Protein AF-A0A4Y1Z9J0-F1 (afdb_monomer)

Solvent-accessible surface area (backbone atoms only — not comparable to full-atom values): 9297 Å² total; per-residue (Å²): 110,31,36,16,34,35,19,64,50,77,66,24,46,52,51,50,51,54,44,42,75,72,69,36,47,40,33,22,26,48,99,73,70,55,78,90,40,54,93,66,33,50,73,43,98,38,64,65,59,33,35,53,65,20,43,32,40,40,43,42,44,79,82,44,87,89,36,46,40,61,39,26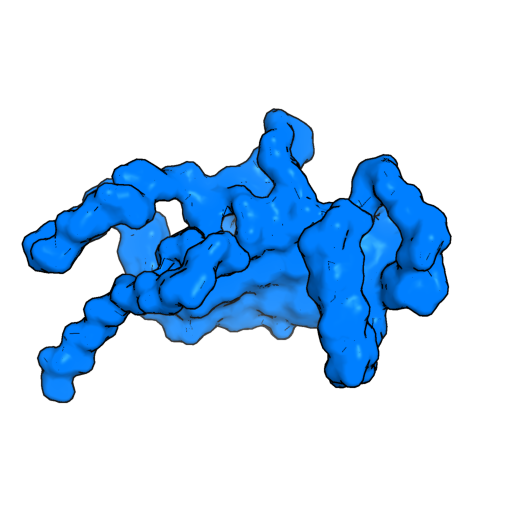,63,73,50,49,68,41,32,35,46,79,15,34,42,35,34,71,55,51,19,47,33,39,34,64,67,38,48,51,53,32,50,76,70,49,38,29,54,31,38,38,32,26,44,51,67,77,60,86,58,76,86,52,91,51,87,95,50,83,76,94,39,74,67,61,54,51,49,71,71,35,89,53,38,50,79,45,72,60,40,92,83,44,100,59,89,59,77,83,74,81,73,83,84,126

Organism: NCBI:txid2078

Sequence (166 aa):
MTVGIVGTGRIGATAAQLFKGLGAKIIGFDQYPNDRLKDLIEYRSSLEDVLKEADIVSLHTPLFDSTRHMINARTLKLMKKSAYLINIARGALIDTEALIDALESGEIAGAALDTFENETVINKNLSGQSLNDPLLEKLIAMDQVLLTPHVGFSPKPRYATSLKEH

Nearest PDB structures (foldseek):
  5z20-assembly1_C  TM=9.741E-01  e=3.384E-18  Pseudomonas aeruginosa
  1j4a-assembly1_A  TM=9.592E-01  e=8.802E-18  Lactobacillus delbrueckii subsp. bulgaricus
  1j49-assembly1_B  TM=9.519E-01  e=4.062E-17  Lactobacillus delbrueckii subsp. bulgaricus
  4zgs-assembly1_B  TM=9.332E-01  e=2.578E-16  Chlamydomonas reinhardtii
  3kb6-assembly1_A  TM=9.018E-01  e=1.116E-15  Aquifex aeolicus

Mean predicted aligned error: 7.21 Å

InterPro domains:
  IPR006140 D-isomer specific 2-hydroxyacid dehydrogenase, NAD-binding domain [PF02826] (1-152)
  IPR029752 D-isomer specific 2-hydroxyacid dehydrogenase, NAD-binding domain conserved site 1 [PS00065] (3-30)
  IPR029753 D-isomer specific 2-hydroxyacid dehydrogenase, NAD-binding domain conserved site [PS00670] (50-72)
  IPR029753 D-isomer specific 2-hydroxyacid dehydrogenase, NAD-binding domain conserved site [PS00671] (79-95)
  IPR036291 NAD(P)-binding domain superfamily [SSF51735] (1-153)
  IPR058205 D-lactate dehydrogenase-like [PTHR43026] (2-153)

pLDDT: mean 85.58, std 19.58, range [30.09, 98.69]

Secondary structure (DSSP, 8-state):
-EEEEE--SHHHHHHHHHHHHTT-EEEEE-SS--GGGTTT-EE-SSHHHHHHH-SEEEE-PPP-TTTTTSBSHHHHTTS-TT-EEEE-S-GGGB-HHHHHHHHHTTSSSEEEES--TTGGGTTS--TTS--S-HHHHHHHH-TTEEE-SS-TT-SS----------

Foldseek 3Di:
DEEEQEDCPPVSVVVLVVVVVVVHHAEYEDPDDDPVCVVRYNYDPDPLVSQQPHQEYAYDDADDPVQFQCPFLVSLLSHQLNHEYEYLHEARSHDLVSVLVCCVVSSHQAYEYQYHHCLPPLPDDCVPHDDPDVSVVSQVPDPRYHYAHNCPPPPDGDDPDPPPDD

Radius of gyration: 16.1 Å; Cα contacts (8 Å, |Δi|>4): 301; chains: 1; bounding box: 33×32×48 Å

Structure (mmCIF, N/CA/C/O backbone):
data_AF-A0A4Y1Z9J0-F1
#
_entry.id   AF-A0A4Y1Z9J0-F1
#
loop_
_atom_site.group_PDB
_atom_site.id
_atom_site.type_symbol
_atom_site.label_atom_id
_atom_site.label_alt_id
_atom_site.label_comp_id
_atom_site.label_asym_id
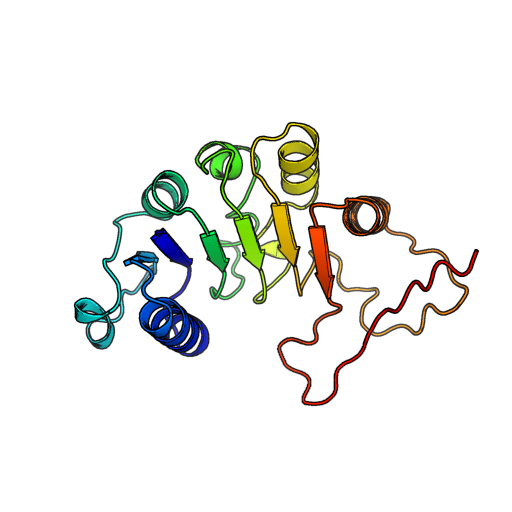_atom_site.label_entity_id
_atom_site.label_seq_id
_atom_site.pdbx_PDB_ins_code
_atom_site.Cartn_x
_atom_site.Cartn_y
_atom_site.Cartn_z
_atom_site.occupancy
_atom_site.B_iso_or_equiv
_atom_site.auth_seq_id
_atom_site.auth_comp_id
_atom_site.auth_asym_id
_atom_site.auth_atom_id
_atom_site.pdbx_PDB_model_num
ATOM 1 N N . MET A 1 1 ? -5.003 -13.392 -9.513 1.00 94.31 1 MET A N 1
ATOM 2 C CA . MET A 1 1 ? -4.613 -12.430 -8.468 1.00 94.31 1 MET A CA 1
ATOM 3 C C . MET A 1 1 ? -3.415 -11.635 -8.957 1.00 94.31 1 MET A C 1
ATOM 5 O O . MET A 1 1 ? -2.461 -12.235 -9.454 1.00 94.31 1 MET A O 1
ATOM 9 N N . THR A 1 2 ? -3.486 -10.314 -8.841 1.00 98.56 2 THR A N 1
ATOM 10 C CA . THR A 1 2 ? -2.434 -9.362 -9.206 1.00 98.56 2 THR A CA 1
ATOM 11 C C . THR A 1 2 ? -1.874 -8.713 -7.946 1.00 98.56 2 THR A C 1
ATOM 13 O O . THR A 1 2 ? -2.631 -8.170 -7.145 1.00 98.56 2 THR A O 1
ATOM 16 N N . VAL A 1 3 ? -0.555 -8.740 -7.781 1.00 98.69 3 VAL A N 1
ATOM 17 C CA . VAL A 1 3 ? 0.146 -8.093 -6.669 1.00 98.69 3 VAL A CA 1
ATOM 18 C C . VAL A 1 3 ? 0.936 -6.904 -7.206 1.00 98.69 3 VAL A C 1
ATOM 20 O O . VAL A 1 3 ? 1.745 -7.049 -8.122 1.00 98.69 3 VAL A O 1
ATOM 23 N N . GLY A 1 4 ? 0.674 -5.732 -6.640 1.00 98.56 4 GLY A N 1
ATOM 24 C CA . GLY A 1 4 ? 1.375 -4.486 -6.897 1.00 98.56 4 GLY A CA 1
ATOM 25 C C . GLY A 1 4 ? 2.514 -4.274 -5.908 1.00 98.56 4 GLY A C 1
ATOM 26 O O . GLY A 1 4 ? 2.283 -4.190 -4.704 1.00 98.56 4 GLY A O 1
ATOM 27 N N . ILE A 1 5 ? 3.740 -4.159 -6.412 1.00 98.31 5 ILE A N 1
ATOM 28 C CA . ILE A 1 5 ? 4.941 -3.894 -5.613 1.00 98.31 5 ILE A CA 1
ATOM 29 C C . ILE A 1 5 ? 5.342 -2.427 -5.784 1.00 98.31 5 ILE A C 1
ATOM 31 O O . ILE A 1 5 ? 5.692 -1.998 -6.885 1.00 98.31 5 ILE A O 1
ATOM 35 N N . VAL A 1 6 ? 5.299 -1.654 -4.698 1.00 98.00 6 VAL A N 1
ATOM 36 C CA . VAL A 1 6 ? 5.670 -0.230 -4.693 1.00 98.00 6 VAL A CA 1
ATOM 37 C C . VAL A 1 6 ? 7.042 -0.072 -4.046 1.00 98.00 6 VAL A C 1
ATOM 39 O O . VAL A 1 6 ? 7.194 -0.251 -2.839 1.00 98.00 6 VAL A O 1
ATOM 42 N N . GLY A 1 7 ? 8.044 0.265 -4.855 1.00 96.50 7 GLY A N 1
ATOM 43 C CA . GLY A 1 7 ? 9.457 0.213 -4.485 1.00 96.50 7 GLY A CA 1
ATOM 44 C C . GLY A 1 7 ? 10.063 -1.156 -4.803 1.00 96.50 7 GLY A C 1
ATOM 45 O O . GLY A 1 7 ? 9.721 -2.173 -4.207 1.00 96.50 7 GLY A O 1
ATOM 46 N N . THR A 1 8 ? 11.006 -1.184 -5.739 1.00 95.88 8 THR A N 1
ATOM 47 C CA . THR A 1 8 ? 11.624 -2.393 -6.313 1.00 95.88 8 THR A CA 1
ATOM 48 C C . THR A 1 8 ? 13.115 -2.516 -5.987 1.00 95.88 8 THR A C 1
ATOM 50 O O . THR A 1 8 ? 13.897 -3.139 -6.710 1.00 95.88 8 THR A O 1
ATOM 53 N N . GLY A 1 9 ? 13.508 -1.957 -4.837 1.00 92.81 9 GLY A N 1
ATOM 54 C CA . GLY A 1 9 ? 14.792 -2.233 -4.196 1.00 92.81 9 GLY A CA 1
ATOM 55 C C . GLY A 1 9 ? 14.900 -3.685 -3.708 1.00 92.81 9 GLY A C 1
ATOM 56 O O . GLY A 1 9 ? 14.097 -4.547 -4.054 1.00 92.81 9 GLY A O 1
ATOM 57 N N . ARG A 1 10 ? 15.888 -3.980 -2.854 1.00 92.62 10 ARG A N 1
ATOM 58 C CA . ARG A 1 10 ? 16.175 -5.362 -2.407 1.00 92.62 10 ARG A CA 1
ATOM 59 C C . ARG A 1 10 ? 14.954 -6.084 -1.817 1.00 92.62 10 ARG A C 1
ATOM 61 O O . ARG A 1 10 ? 14.681 -7.210 -2.210 1.00 92.62 10 ARG A O 1
ATOM 68 N N . ILE A 1 11 ? 14.224 -5.439 -0.904 1.00 93.31 11 ILE A N 1
ATOM 69 C CA . ILE A 1 11 ? 13.076 -6.055 -0.214 1.00 93.31 11 ILE A CA 1
ATOM 70 C C . ILE A 1 11 ? 11.907 -6.262 -1.185 1.00 93.31 11 ILE A C 1
ATOM 72 O O . ILE A 1 11 ? 11.373 -7.365 -1.261 1.00 93.31 11 ILE A O 1
ATOM 76 N N . GLY A 1 12 ? 11.556 -5.238 -1.969 1.00 95.44 12 GLY A N 1
ATOM 77 C CA . GLY A 1 12 ? 10.478 -5.336 -2.955 1.00 95.44 12 GLY A CA 1
ATOM 78 C C . GLY A 1 12 ? 10.754 -6.376 -4.042 1.00 95.44 12 GLY A C 1
ATOM 79 O O . GLY A 1 12 ? 9.854 -7.119 -4.421 1.00 95.44 12 GLY A O 1
ATOM 80 N N . ALA A 1 13 ? 12.007 -6.509 -4.487 1.00 96.12 13 ALA A N 1
ATOM 81 C CA . ALA A 1 13 ? 12.413 -7.549 -5.431 1.00 96.12 13 ALA A CA 1
ATOM 82 C C . ALA A 1 13 ? 12.221 -8.962 -4.856 1.00 96.12 13 ALA A C 1
ATOM 84 O O . ALA A 1 13 ? 11.694 -9.839 -5.540 1.00 96.12 13 ALA A O 1
ATOM 85 N N . THR A 1 14 ? 12.605 -9.185 -3.596 1.00 96.06 14 THR A N 1
ATOM 86 C CA . THR A 1 14 ? 12.375 -10.466 -2.912 1.0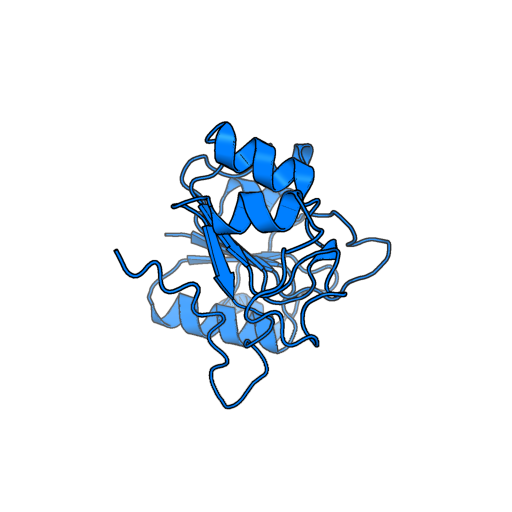0 96.06 14 THR A CA 1
ATOM 87 C C . THR A 1 14 ? 10.882 -10.746 -2.750 1.00 96.06 14 THR A C 1
ATOM 89 O O . THR A 1 14 ? 10.433 -11.845 -3.065 1.00 96.06 14 THR A O 1
ATOM 92 N N . ALA A 1 15 ? 10.093 -9.754 -2.326 1.00 96.31 15 ALA A N 1
ATOM 93 C CA . A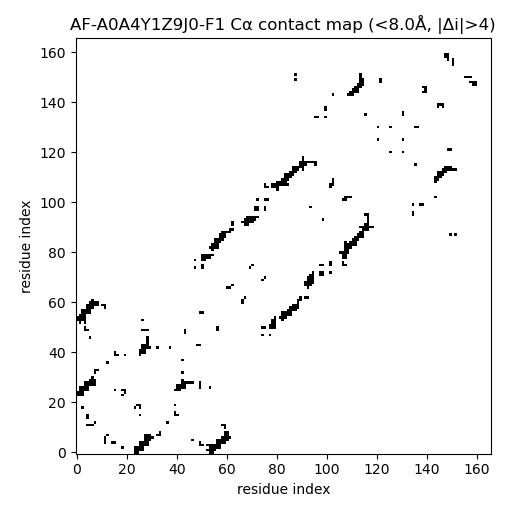LA A 1 15 ? 8.643 -9.893 -2.207 1.00 96.31 15 ALA A CA 1
ATOM 94 C C . ALA A 1 15 ? 8.000 -10.259 -3.557 1.00 96.31 15 ALA A C 1
ATOM 96 O O . ALA A 1 15 ? 7.216 -11.205 -3.630 1.00 96.31 15 ALA A O 1
ATOM 97 N N . ALA A 1 16 ? 8.397 -9.586 -4.641 1.00 97.25 16 ALA A N 1
ATOM 98 C CA . ALA A 1 16 ? 7.951 -9.897 -5.997 1.00 97.25 16 ALA A CA 1
ATOM 99 C C . ALA A 1 16 ? 8.235 -11.358 -6.385 1.00 97.25 16 ALA A C 1
ATOM 101 O O . ALA A 1 16 ? 7.358 -12.028 -6.928 1.00 97.25 16 ALA A O 1
ATOM 102 N N . GLN A 1 17 ? 9.433 -11.874 -6.082 1.00 97.00 17 GLN A N 1
ATOM 103 C CA . GLN A 1 17 ? 9.797 -13.270 -6.363 1.00 97.00 17 GLN A CA 1
ATOM 104 C C . GLN A 1 17 ? 8.933 -14.256 -5.575 1.00 97.00 17 GLN A C 1
ATOM 106 O O . GLN A 1 17 ? 8.453 -15.235 -6.144 1.00 97.00 17 GLN A O 1
ATOM 111 N N . LEU A 1 18 ? 8.695 -13.984 -4.289 1.00 97.00 18 LEU A N 1
ATOM 112 C CA . LEU A 1 18 ? 7.857 -14.826 -3.434 1.00 97.00 18 LEU A CA 1
ATOM 113 C C . LEU A 1 18 ? 6.415 -14.881 -3.951 1.00 97.00 18 LEU A C 1
ATOM 115 O O . LEU A 1 18 ? 5.882 -15.966 -4.173 1.00 97.00 18 LEU A O 1
ATOM 119 N N . PHE A 1 19 ? 5.804 -13.725 -4.229 1.00 97.44 19 PHE A N 1
ATOM 120 C CA . PHE A 1 19 ? 4.447 -13.673 -4.779 1.00 97.44 19 PHE A CA 1
ATOM 121 C C . PHE A 1 19 ? 4.353 -14.315 -6.167 1.00 97.44 19 PHE A C 1
ATOM 123 O O . PHE A 1 19 ? 3.371 -14.999 -6.461 1.00 97.44 19 PHE A O 1
ATOM 130 N N . LYS A 1 20 ? 5.381 -14.160 -7.011 1.00 97.06 20 LYS A N 1
ATOM 131 C CA . LYS A 1 20 ? 5.449 -14.844 -8.307 1.00 97.06 20 LYS A CA 1
ATOM 132 C C . LYS A 1 20 ? 5.504 -16.361 -8.137 1.00 97.06 20 LYS A C 1
ATOM 134 O O . LYS A 1 20 ? 4.820 -17.068 -8.871 1.00 97.06 20 LYS A O 1
ATOM 139 N N . GLY A 1 21 ? 6.274 -16.854 -7.164 1.00 96.88 21 GLY A N 1
ATOM 140 C CA . GLY A 1 21 ? 6.350 -18.276 -6.816 1.00 96.88 21 GLY A CA 1
ATOM 141 C C . GLY A 1 21 ? 5.011 -18.858 -6.354 1.00 96.88 21 GLY A C 1
ATOM 142 O O . GLY A 1 21 ? 4.738 -20.029 -6.597 1.00 96.88 21 GLY A O 1
ATOM 143 N N . LEU A 1 22 ? 4.141 -18.025 -5.776 1.00 96.69 22 LEU A N 1
ATOM 144 C CA . LEU A 1 22 ? 2.754 -18.365 -5.434 1.00 96.69 22 LEU A CA 1
ATOM 145 C C . LEU A 1 22 ? 1.776 -18.240 -6.622 1.00 96.69 22 LEU A C 1
ATOM 147 O O . LEU A 1 22 ? 0.568 -18.382 -6.448 1.00 96.69 22 LEU A O 1
ATOM 151 N N . GLY A 1 23 ? 2.274 -17.968 -7.832 1.00 96.94 23 GLY A N 1
ATOM 152 C CA . GLY A 1 23 ? 1.476 -17.892 -9.058 1.00 96.94 23 GLY A CA 1
ATOM 153 C C . GLY A 1 23 ? 0.801 -16.541 -9.315 1.00 96.94 23 GLY A C 1
ATOM 154 O O . GLY A 1 23 ? -0.037 -16.443 -10.212 1.00 96.94 23 GLY A O 1
ATOM 155 N N . ALA A 1 24 ? 1.138 -15.487 -8.564 1.00 97.94 24 ALA A N 1
ATOM 156 C CA . ALA A 1 24 ? 0.560 -14.165 -8.788 1.00 97.94 24 ALA A CA 1
ATOM 157 C C . ALA A 1 24 ? 1.127 -13.476 -10.043 1.00 97.94 24 ALA A C 1
ATOM 159 O O . ALA A 1 24 ? 2.301 -13.629 -10.402 1.00 97.94 24 ALA A O 1
ATOM 160 N N . LYS A 1 25 ? 0.301 -12.641 -10.685 1.00 98.38 25 LYS A N 1
ATOM 161 C CA . LYS A 1 25 ? 0.792 -11.635 -11.635 1.00 98.38 25 LYS A CA 1
ATOM 162 C C . LYS A 1 25 ? 1.427 -10.500 -10.835 1.00 98.38 25 LYS A C 1
ATOM 164 O O . LYS A 1 25 ? 0.788 -9.993 -9.918 1.00 98.38 25 LYS A O 1
ATOM 169 N N . ILE A 1 26 ? 2.640 -10.083 -11.194 1.00 98.56 26 ILE A N 1
ATOM 170 C CA . ILE A 1 26 ? 3.334 -8.996 -10.500 1.00 98.56 26 ILE A CA 1
ATOM 171 C C . ILE A 1 26 ? 3.364 -7.756 -11.385 1.00 98.56 26 ILE A C 1
ATOM 173 O O . ILE A 1 26 ? 3.899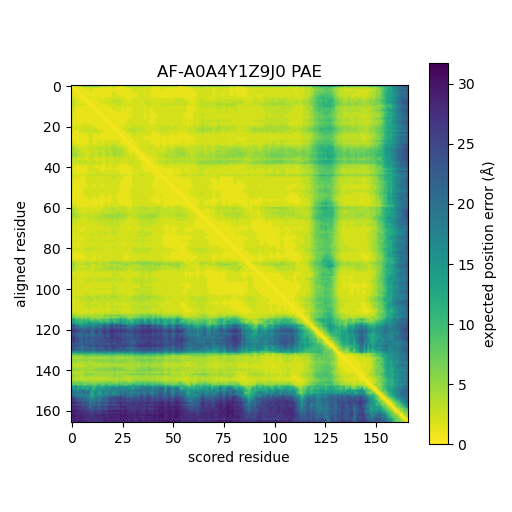 -7.790 -12.493 1.00 98.56 26 ILE A O 1
ATOM 177 N N . ILE A 1 27 ? 2.799 -6.670 -10.869 1.00 98.62 27 ILE A N 1
ATOM 178 C CA . ILE A 1 27 ? 2.962 -5.322 -11.412 1.00 98.62 27 ILE A CA 1
ATOM 179 C C . ILE A 1 27 ? 3.745 -4.486 -10.400 1.00 98.62 27 ILE A C 1
ATOM 181 O O . ILE A 1 27 ? 3.792 -4.827 -9.216 1.00 98.62 27 ILE A O 1
ATOM 185 N N . GLY A 1 28 ? 4.369 -3.395 -10.827 1.00 98.00 28 GLY A N 1
ATOM 186 C CA . GLY A 1 28 ? 5.111 -2.571 -9.878 1.00 98.00 28 GLY A CA 1
ATOM 187 C C . GLY A 1 28 ? 5.351 -1.145 -10.318 1.00 98.00 28 GLY A C 1
ATOM 188 O O . GLY A 1 28 ? 5.218 -0.803 -11.490 1.00 98.00 28 GLY A O 1
ATOM 189 N N . PHE A 1 29 ? 5.715 -0.317 -9.350 1.00 98.06 29 PHE A N 1
ATOM 190 C CA . PHE A 1 29 ? 6.098 1.070 -9.562 1.00 98.06 29 PHE A CA 1
ATOM 191 C C . PHE A 1 29 ? 7.352 1.385 -8.751 1.00 98.06 29 PHE A C 1
ATOM 193 O O . PHE A 1 29 ? 7.465 1.027 -7.577 1.00 98.06 29 PHE A O 1
ATOM 200 N N . ASP A 1 30 ? 8.288 2.066 -9.397 1.00 95.50 30 ASP A N 1
ATOM 201 C CA . ASP A 1 30 ? 9.484 2.632 -8.792 1.00 95.50 30 ASP A CA 1
ATOM 202 C C . ASP A 1 30 ? 9.863 3.880 -9.593 1.00 95.50 30 ASP A C 1
ATOM 204 O O . ASP A 1 30 ? 9.716 3.888 -10.816 1.00 95.50 30 ASP A O 1
ATOM 208 N N . GLN A 1 31 ? 10.359 4.921 -8.922 1.00 92.00 31 GLN A N 1
ATOM 209 C CA . GLN A 1 31 ? 10.887 6.105 -9.603 1.00 92.00 31 GLN A CA 1
ATOM 210 C C . GLN A 1 31 ? 12.089 5.745 -10.490 1.00 92.00 31 GLN A C 1
ATOM 212 O O . GLN A 1 31 ? 12.300 6.369 -11.529 1.00 92.00 31 GLN A O 1
ATOM 217 N N . TYR A 1 32 ? 12.848 4.721 -10.094 1.00 92.44 32 TYR A N 1
ATOM 218 C CA . TYR A 1 32 ? 13.977 4.183 -10.839 1.00 92.44 32 TYR A CA 1
ATOM 219 C C . TYR A 1 32 ? 13.753 2.682 -11.077 1.00 92.44 32 TYR A C 1
ATOM 221 O O . TYR A 1 32 ? 14.257 1.853 -10.313 1.00 92.44 32 TYR A O 1
ATOM 229 N N . PRO A 1 33 ? 12.984 2.307 -12.121 1.00 91.56 33 PRO A N 1
ATOM 230 C CA . PRO A 1 33 ? 12.704 0.910 -12.431 1.00 91.56 33 PRO A CA 1
ATOM 231 C C . PRO A 1 33 ? 13.981 0.079 -12.561 1.00 91.56 33 PRO A C 1
ATOM 233 O O . PRO A 1 33 ? 14.965 0.495 -13.174 1.00 91.56 33 PRO A O 1
ATOM 236 N N . ASN A 1 34 ? 13.960 -1.125 -11.997 1.00 91.44 34 ASN A N 1
ATOM 237 C CA . ASN A 1 34 ? 15.091 -2.033 -12.052 1.00 91.44 34 ASN A CA 1
ATOM 238 C C . ASN A 1 34 ? 14.971 -2.939 -13.278 1.00 91.44 34 ASN A C 1
ATOM 240 O O . ASN A 1 34 ? 14.202 -3.900 -13.288 1.00 91.44 34 ASN A O 1
ATOM 244 N N . ASP A 1 35 ? 15.791 -2.669 -14.291 1.00 92.31 35 ASP A N 1
ATOM 245 C CA . ASP A 1 35 ? 15.808 -3.417 -15.550 1.00 92.31 35 ASP A CA 1
ATOM 246 C C . ASP A 1 35 ? 15.979 -4.931 -15.377 1.00 92.31 35 ASP A C 1
ATOM 248 O O . ASP A 1 35 ? 15.448 -5.705 -16.171 1.00 92.31 35 ASP A O 1
ATOM 252 N N . ARG A 1 36 ? 16.659 -5.373 -14.312 1.00 93.38 36 ARG A N 1
ATOM 253 C CA . ARG A 1 36 ? 16.872 -6.801 -14.026 1.00 93.38 36 ARG A CA 1
ATOM 254 C C . ARG A 1 36 ? 15.601 -7.528 -13.595 1.00 93.38 36 ARG A C 1
ATOM 256 O O . ARG A 1 36 ? 15.593 -8.752 -13.554 1.00 93.38 36 ARG A O 1
ATOM 263 N N . LEU A 1 37 ? 14.557 -6.791 -13.224 1.00 95.19 37 LEU A N 1
ATOM 264 C CA . LEU A 1 37 ? 13.282 -7.340 -12.774 1.00 95.19 37 LEU A CA 1
ATOM 265 C C . LEU A 1 37 ? 12.207 -7.283 -13.861 1.00 95.19 37 LEU A C 1
ATOM 267 O O . LEU A 1 37 ? 11.088 -7.685 -13.577 1.00 95.19 37 LEU A O 1
ATOM 271 N N . LYS A 1 38 ? 12.506 -6.829 -15.086 1.00 93.56 38 LYS A N 1
ATOM 272 C CA . LYS A 1 38 ? 11.506 -6.682 -16.164 1.00 93.56 38 LYS A CA 1
ATOM 273 C C . LYS A 1 38 ? 10.789 -7.984 -16.533 1.00 93.56 38 LYS A C 1
ATOM 275 O O . LYS A 1 38 ? 9.607 -7.948 -16.853 1.00 93.56 38 LYS A O 1
ATOM 280 N N . ASP A 1 39 ? 11.469 -9.125 -16.427 1.00 94.44 39 ASP A N 1
ATOM 281 C CA . ASP A 1 39 ? 10.862 -10.441 -16.683 1.00 94.44 39 ASP A CA 1
ATOM 282 C C . ASP A 1 39 ? 9.976 -10.924 -15.517 1.00 94.44 39 ASP A C 1
ATOM 284 O O . ASP A 1 39 ? 9.153 -11.830 -15.665 1.00 94.44 39 ASP A O 1
ATOM 288 N N . LEU A 1 40 ? 10.143 -10.320 -14.337 1.00 96.44 40 LEU A N 1
ATOM 289 C CA . LEU A 1 40 ? 9.409 -10.651 -13.119 1.00 96.44 40 LEU A CA 1
ATOM 290 C C . LEU A 1 40 ? 8.238 -9.692 -12.867 1.00 96.44 40 LEU A C 1
ATOM 292 O O . LEU A 1 40 ? 7.155 -10.149 -12.503 1.00 96.44 40 LEU A O 1
ATOM 296 N N . ILE A 1 41 ? 8.477 -8.388 -13.028 1.00 97.81 41 ILE A N 1
ATOM 297 C CA . ILE A 1 41 ? 7.604 -7.272 -12.664 1.00 97.81 41 ILE A CA 1
ATOM 298 C C . ILE A 1 41 ? 7.229 -6.499 -13.926 1.00 97.81 41 ILE A C 1
ATOM 300 O O . ILE A 1 41 ? 8.081 -5.928 -14.606 1.00 97.81 41 ILE A O 1
ATOM 304 N N . GLU A 1 42 ? 5.929 -6.407 -14.189 1.00 98.06 42 GLU A N 1
ATOM 305 C CA . GLU A 1 42 ? 5.392 -5.536 -15.229 1.00 98.06 42 GLU A CA 1
ATOM 306 C C . GLU A 1 42 ? 5.253 -4.108 -14.671 1.00 98.06 42 GLU A C 1
ATOM 308 O O . GLU A 1 42 ? 4.333 -3.799 -13.909 1.00 98.06 42 GLU A O 1
ATOM 313 N N . TYR A 1 43 ? 6.201 -3.231 -15.002 1.00 98.12 43 TYR A N 1
ATOM 314 C CA . TYR A 1 43 ? 6.211 -1.871 -14.468 1.00 98.12 43 TYR A CA 1
ATOM 315 C C . TYR A 1 43 ? 5.061 -1.019 -15.018 1.00 98.12 43 TYR A C 1
ATOM 317 O O . TYR A 1 43 ? 4.716 -1.078 -16.199 1.00 98.12 43 TYR A O 1
ATOM 325 N N . ARG A 1 44 ? 4.475 -0.205 -14.143 1.00 98.00 44 ARG A N 1
ATOM 326 C CA . ARG A 1 44 ? 3.491 0.825 -14.476 1.00 98.00 44 ARG A CA 1
ATOM 327 C C . ARG A 1 44 ? 4.134 2.204 -14.469 1.00 98.00 44 ARG A C 1
ATOM 329 O O . ARG A 1 44 ? 5.131 2.434 -13.789 1.00 98.00 44 ARG A O 1
ATOM 336 N N . SER A 1 45 ? 3.532 3.122 -15.219 1.00 96.44 45 SER A N 1
ATOM 337 C CA . SER A 1 45 ? 3.967 4.518 -15.326 1.00 96.44 45 SER A CA 1
ATOM 338 C C . SER A 1 45 ? 3.810 5.307 -14.031 1.00 96.44 45 SER A C 1
ATOM 340 O O . SER A 1 45 ? 4.546 6.266 -13.814 1.00 96.44 45 SER A O 1
ATOM 342 N N . SER A 1 46 ? 2.852 4.928 -13.187 1.00 97.44 46 SER A N 1
ATOM 343 C CA . SER A 1 46 ? 2.529 5.643 -11.956 1.00 97.44 46 SER A CA 1
ATOM 344 C C . SER A 1 46 ? 2.127 4.695 -10.828 1.00 97.44 46 SER A C 1
ATOM 346 O O . SER A 1 46 ? 1.776 3.533 -11.061 1.00 97.44 46 SER A O 1
ATOM 348 N N . LEU A 1 47 ? 2.150 5.213 -9.597 1.00 97.69 47 LEU A N 1
ATOM 349 C CA . LEU A 1 47 ? 1.579 4.538 -8.433 1.00 97.69 47 LEU A CA 1
ATOM 350 C C . LEU A 1 47 ? 0.087 4.268 -8.654 1.00 97.69 47 LEU A C 1
ATOM 352 O O . LEU A 1 47 ? -0.390 3.169 -8.393 1.00 97.69 47 LEU A O 1
ATOM 356 N N . GLU A 1 48 ? -0.645 5.255 -9.160 1.00 98.31 48 GLU A N 1
ATOM 357 C CA . GLU A 1 48 ? -2.085 5.188 -9.383 1.00 98.31 48 GLU A CA 1
ATOM 358 C C . GLU A 1 48 ? -2.486 4.043 -10.316 1.00 98.31 48 GLU A C 1
ATOM 360 O O . GLU A 1 48 ? -3.511 3.400 -10.093 1.00 98.31 48 GLU A O 1
ATOM 365 N N . ASP A 1 49 ? -1.678 3.764 -11.338 1.00 98.38 49 ASP A N 1
ATOM 366 C CA . ASP A 1 49 ? -1.913 2.645 -12.254 1.00 98.38 49 ASP A CA 1
ATOM 367 C C . ASP A 1 49 ? -1.751 1.292 -11.542 1.00 98.38 49 ASP A C 1
ATOM 369 O O . ASP A 1 49 ? -2.537 0.373 -11.769 1.00 98.38 49 ASP A O 1
ATOM 373 N N . VAL A 1 50 ? -0.789 1.176 -10.615 1.00 98.50 50 VAL A N 1
ATOM 374 C CA . VAL A 1 50 ? -0.652 -0.018 -9.764 1.00 98.50 50 VAL A CA 1
ATOM 375 C C . VAL A 1 50 ? -1.873 -0.183 -8.862 1.00 98.50 50 VAL A C 1
ATOM 377 O O . VAL A 1 50 ? -2.428 -1.279 -8.789 1.00 98.50 50 VAL A O 1
ATOM 380 N N . LEU A 1 51 ? -2.309 0.892 -8.199 1.00 98.56 51 LEU A N 1
ATOM 381 C CA . LEU A 1 51 ? -3.420 0.848 -7.242 1.00 98.56 51 LEU A CA 1
ATOM 382 C C . LEU A 1 51 ? -4.732 0.387 -7.894 1.00 98.56 51 LEU A C 1
ATOM 384 O O . LEU A 1 51 ? -5.441 -0.427 -7.310 1.00 98.56 51 LEU A O 1
ATOM 388 N N . LYS A 1 52 ? -5.017 0.836 -9.123 1.00 98.44 52 LYS A N 1
ATOM 389 C CA . LYS A 1 52 ? -6.230 0.454 -9.872 1.00 98.44 52 LYS A CA 1
ATOM 390 C C . LYS A 1 52 ? -6.274 -1.024 -10.256 1.00 98.44 52 LYS A C 1
ATOM 392 O O . LYS A 1 52 ? -7.348 -1.618 -10.346 1.00 98.44 52 LYS A O 1
ATOM 397 N N . GLU A 1 53 ? -5.119 -1.620 -10.536 1.00 98.38 53 GLU A N 1
ATOM 398 C CA . GLU A 1 53 ? -5.033 -2.974 -11.087 1.00 98.38 53 GLU A CA 1
ATOM 399 C C . GLU A 1 53 ? -4.769 -4.056 -10.035 1.00 98.38 53 GLU A C 1
ATOM 401 O O . GLU A 1 53 ? -5.152 -5.214 -10.239 1.00 98.38 53 GLU A O 1
ATOM 406 N N . ALA A 1 54 ? -4.113 -3.708 -8.930 1.00 98.62 54 ALA A N 1
ATOM 407 C CA . ALA A 1 54 ? -3.687 -4.660 -7.915 1.00 98.62 54 ALA A CA 1
ATOM 408 C C . ALA A 1 54 ? -4.849 -5.162 -7.038 1.00 98.62 54 ALA A C 1
ATOM 410 O O . ALA A 1 54 ? -5.747 -4.415 -6.658 1.00 98.62 54 ALA A O 1
ATOM 411 N N . ASP A 1 55 ? -4.807 -6.450 -6.698 1.00 98.56 55 ASP A N 1
ATOM 412 C CA . ASP A 1 55 ? -5.626 -7.052 -5.637 1.00 98.56 55 ASP A CA 1
ATOM 413 C C . ASP A 1 55 ? -4.911 -6.955 -4.278 1.00 98.56 55 ASP A C 1
ATOM 415 O O . ASP A 1 55 ? -5.544 -6.917 -3.230 1.00 98.56 55 ASP A O 1
ATOM 419 N N . ILE A 1 56 ? -3.577 -6.910 -4.287 1.00 98.56 56 ILE A N 1
ATOM 420 C CA . ILE A 1 56 ? -2.746 -6.682 -3.101 1.00 98.56 56 ILE A CA 1
ATOM 421 C C . ILE A 1 56 ? -1.711 -5.625 -3.455 1.00 98.56 56 ILE A C 1
ATOM 423 O O . ILE A 1 56 ? -1.004 -5.783 -4.447 1.00 98.56 56 ILE A O 1
ATOM 427 N N . VAL A 1 57 ? -1.582 -4.582 -2.643 1.00 98.69 57 VAL A N 1
ATOM 428 C CA . VAL A 1 57 ? -0.543 -3.554 -2.787 1.00 98.69 57 VAL A CA 1
ATOM 429 C C . VAL A 1 57 ? 0.433 -3.691 -1.629 1.00 98.69 57 VAL A C 1
ATOM 431 O O . VAL A 1 57 ? 0.022 -3.601 -0.479 1.00 98.69 57 VAL A O 1
ATOM 434 N N . SER A 1 58 ? 1.719 -3.892 -1.917 1.00 98.19 58 SER A N 1
ATOM 435 C CA . SER A 1 58 ? 2.766 -4.039 -0.901 1.00 98.19 58 SER A CA 1
ATOM 436 C C . SER A 1 58 ? 3.802 -2.922 -1.007 1.00 98.19 58 SER A C 1
ATOM 438 O O . SER A 1 58 ? 4.436 -2.742 -2.053 1.00 98.19 58 SER A O 1
ATOM 440 N N . LEU A 1 59 ? 3.967 -2.165 0.080 1.00 97.88 59 LEU A N 1
ATOM 441 C CA . LEU A 1 59 ? 4.865 -1.014 0.156 1.00 97.88 59 LEU A CA 1
ATOM 442 C C . LEU A 1 59 ? 6.265 -1.424 0.629 1.00 97.88 59 LEU A C 1
ATOM 444 O O . LEU A 1 59 ? 6.442 -2.002 1.702 1.00 97.88 59 LEU A O 1
ATOM 448 N N . HIS A 1 60 ? 7.272 -1.060 -0.164 1.00 96.06 60 HIS A N 1
ATOM 449 C CA . HIS A 1 60 ? 8.696 -1.307 0.088 1.00 96.06 60 HIS A CA 1
ATOM 450 C C . HIS A 1 60 ? 9.575 -0.091 -0.249 1.00 96.06 60 HIS A C 1
ATOM 452 O O . HIS A 1 60 ? 10.791 -0.220 -0.415 1.00 96.06 60 HIS A O 1
ATOM 458 N N . THR A 1 61 ? 8.969 1.091 -0.379 1.00 93.19 61 THR A N 1
ATOM 459 C CA . THR A 1 61 ? 9.683 2.337 -0.661 1.00 93.19 61 THR A CA 1
ATOM 460 C C . THR A 1 61 ? 10.219 2.977 0.625 1.00 93.19 61 THR A C 1
ATOM 462 O O . THR A 1 61 ? 9.572 2.897 1.670 1.00 93.19 61 THR A O 1
ATOM 465 N N . PRO A 1 62 ? 11.391 3.631 0.591 1.00 90.88 62 PRO A N 1
ATOM 466 C CA . PRO A 1 62 ? 11.814 4.519 1.670 1.00 90.88 62 PRO A CA 1
ATOM 467 C C . PRO A 1 62 ? 10.850 5.703 1.857 1.00 90.88 62 PRO A C 1
ATOM 469 O O . PRO A 1 62 ? 10.139 6.115 0.932 1.00 90.88 62 PRO A O 1
ATOM 472 N N . LEU A 1 63 ? 10.869 6.261 3.069 1.00 91.06 63 LEU A N 1
ATOM 473 C CA . LEU A 1 63 ? 10.166 7.493 3.411 1.00 91.06 63 LEU A CA 1
ATOM 474 C C . LEU A 1 63 ? 11.037 8.705 3.063 1.00 91.06 63 LEU A C 1
ATOM 476 O O . LEU A 1 63 ? 12.135 8.861 3.595 1.00 91.06 63 LEU A O 1
ATOM 480 N N . PHE A 1 64 ? 10.501 9.559 2.205 1.00 91.12 64 PHE A N 1
ATOM 481 C CA . PHE A 1 64 ? 10.996 10.883 1.854 1.00 91.12 64 PHE A CA 1
ATOM 482 C C . PHE A 1 64 ? 9.823 11.863 1.920 1.00 91.12 64 PHE A C 1
ATOM 484 O O . PHE A 1 64 ? 8.668 11.438 1.936 1.00 91.12 64 PHE A O 1
ATOM 491 N N . ASP A 1 65 ? 10.089 13.166 1.854 1.00 91.38 65 ASP A N 1
ATOM 492 C CA . ASP A 1 65 ? 9.017 14.170 1.776 1.00 91.38 65 ASP A CA 1
ATOM 493 C C . ASP A 1 65 ? 8.089 13.935 0.573 1.00 91.38 65 ASP A C 1
ATOM 495 O O . ASP A 1 65 ? 6.887 14.164 0.659 1.00 91.38 65 ASP A O 1
ATOM 499 N N . SER A 1 66 ? 8.625 13.406 -0.533 1.00 92.12 66 SER A N 1
ATOM 500 C CA . SER A 1 66 ? 7.859 13.065 -1.737 1.00 92.12 66 SER A CA 1
ATOM 501 C C . SER A 1 66 ? 7.020 11.788 -1.621 1.00 92.12 66 SER A C 1
ATOM 503 O O . SER A 1 66 ? 6.109 11.599 -2.425 1.00 92.12 66 SER A O 1
ATOM 505 N N . THR A 1 67 ? 7.323 10.898 -0.670 1.00 93.81 67 THR A N 1
ATOM 506 C CA . THR A 1 67 ? 6.597 9.629 -0.459 1.00 93.81 67 THR A CA 1
ATOM 507 C C . THR A 1 67 ? 5.775 9.621 0.828 1.00 93.81 67 THR A C 1
ATOM 509 O O . THR A 1 67 ? 5.016 8.679 1.069 1.00 93.81 67 THR A O 1
ATOM 512 N N . ARG A 1 68 ? 5.882 10.673 1.648 1.00 94.88 68 ARG A N 1
ATOM 513 C CA . ARG A 1 68 ? 5.040 10.870 2.825 1.00 94.88 68 ARG A CA 1
ATOM 514 C C . ARG A 1 68 ? 3.577 10.967 2.400 1.00 94.88 68 ARG A C 1
ATOM 516 O O . ARG A 1 68 ? 3.243 11.742 1.508 1.00 94.88 68 ARG A O 1
ATOM 523 N N . HIS A 1 69 ? 2.723 10.165 3.034 1.00 97.06 69 HIS A N 1
ATOM 524 C CA . HIS A 1 69 ? 1.288 10.079 2.730 1.00 97.06 69 HIS A CA 1
ATOM 525 C C . HIS A 1 69 ? 0.987 9.828 1.245 1.00 97.06 69 HIS A C 1
ATOM 527 O O . HIS A 1 69 ? -0.031 10.274 0.713 1.00 97.06 69 HIS A O 1
ATOM 533 N N . MET A 1 70 ? 1.862 9.093 0.548 1.00 96.94 70 MET A N 1
ATOM 534 C CA . MET A 1 70 ? 1.591 8.663 -0.827 1.00 96.94 70 MET A CA 1
ATOM 535 C C . MET A 1 70 ? 0.343 7.769 -0.904 1.00 96.94 70 MET A C 1
ATOM 537 O O . MET A 1 70 ? -0.377 7.780 -1.905 1.00 96.94 70 MET A O 1
ATOM 541 N N . ILE A 1 71 ? 0.054 7.031 0.173 1.00 98.31 71 ILE A N 1
ATOM 542 C CA . ILE A 1 71 ? -1.243 6.401 0.396 1.00 98.31 71 ILE A CA 1
ATOM 543 C C . ILE A 1 71 ? -2.078 7.326 1.287 1.00 98.31 71 ILE A C 1
ATOM 545 O O . ILE A 1 71 ? -1.739 7.553 2.442 1.00 98.31 71 ILE A O 1
ATOM 549 N N . ASN A 1 72 ? -3.148 7.881 0.734 1.00 98.25 72 ASN A N 1
ATOM 550 C CA . ASN A 1 72 ? -4.033 8.860 1.357 1.00 98.25 72 ASN A CA 1
ATOM 551 C C . ASN A 1 72 ? -5.466 8.671 0.845 1.00 98.25 72 ASN A C 1
ATOM 553 O O . ASN A 1 72 ? -5.727 7.807 0.005 1.00 98.25 72 ASN A O 1
ATOM 557 N N . ALA A 1 73 ? -6.399 9.512 1.293 1.00 98.25 73 ALA A N 1
ATOM 558 C CA . ALA A 1 73 ? -7.816 9.386 0.950 1.00 98.25 73 ALA A CA 1
ATOM 559 C C . ALA A 1 73 ? -8.092 9.367 -0.567 1.00 98.25 73 ALA A C 1
ATOM 561 O O . ALA A 1 73 ? -9.028 8.708 -1.021 1.00 98.25 73 ALA A O 1
ATOM 562 N N . ARG A 1 74 ? -7.287 10.071 -1.377 1.00 98.44 74 ARG A N 1
ATOM 563 C CA . ARG A 1 74 ? -7.421 10.058 -2.842 1.00 98.44 74 ARG A CA 1
ATOM 564 C C . ARG A 1 74 ? -6.906 8.751 -3.432 1.00 98.44 74 ARG A C 1
ATOM 566 O O . ARG A 1 74 ? -7.561 8.204 -4.313 1.00 98.44 74 ARG A O 1
ATOM 573 N N . THR A 1 75 ? -5.737 8.280 -3.006 1.00 98.31 75 THR A N 1
ATOM 574 C CA . THR A 1 75 ? -5.112 7.086 -3.593 1.00 98.31 75 THR A CA 1
ATOM 575 C C . THR A 1 75 ? -5.769 5.791 -3.121 1.00 98.31 75 THR A C 1
ATOM 577 O O . THR A 1 75 ? -5.901 4.870 -3.922 1.00 98.31 75 THR A O 1
ATOM 580 N N . LEU A 1 76 ? -6.295 5.742 -1.896 1.00 98.56 76 LEU A N 1
ATOM 581 C CA . LEU A 1 76 ? -7.090 4.613 -1.393 1.00 98.56 76 LEU A CA 1
ATOM 582 C C . LEU A 1 76 ? -8.345 4.367 -2.243 1.00 98.56 76 LEU A C 1
ATOM 584 O O . LEU A 1 76 ? -8.621 3.227 -2.590 1.00 98.56 76 LEU A O 1
ATOM 588 N N . LYS A 1 77 ? -9.024 5.427 -2.702 1.00 98.31 77 LYS A N 1
ATOM 589 C CA . LYS A 1 77 ? -10.184 5.332 -3.616 1.00 98.31 77 LYS A CA 1
ATOM 590 C C . LYS A 1 77 ? -9.863 4.803 -5.014 1.00 98.31 77 LYS A C 1
ATOM 592 O O . LYS A 1 77 ? -10.761 4.554 -5.813 1.00 98.31 77 LYS A O 1
ATOM 597 N N . LEU A 1 78 ? -8.582 4.718 -5.368 1.00 98.44 78 LEU A N 1
ATOM 598 C CA . LEU A 1 78 ? -8.165 4.112 -6.631 1.00 98.44 78 LEU A CA 1
ATOM 599 C C . LEU A 1 78 ? -8.033 2.598 -6.509 1.00 98.44 78 LEU A C 1
ATOM 601 O O . LEU A 1 78 ? -8.015 1.923 -7.535 1.00 98.44 78 LEU A O 1
ATOM 605 N N . MET A 1 79 ? -7.908 2.079 -5.288 1.00 98.62 79 MET A N 1
ATOM 606 C CA . MET A 1 79 ? -7.800 0.651 -5.049 1.00 98.62 79 MET A CA 1
ATOM 607 C C . MET A 1 79 ? -9.134 -0.041 -5.312 1.00 98.62 79 MET A C 1
ATOM 609 O O . MET A 1 79 ? -10.210 0.555 -5.270 1.00 98.62 79 MET A O 1
ATOM 613 N N . LYS A 1 80 ? -9.076 -1.341 -5.591 1.00 98.44 80 LYS A N 1
ATOM 614 C CA . LYS A 1 80 ? -10.295 -2.148 -5.644 1.00 98.44 80 LYS A CA 1
ATOM 615 C C . LYS A 1 80 ? -10.869 -2.267 -4.235 1.00 98.44 80 LYS A C 1
ATOM 617 O O . LYS A 1 80 ? -10.125 -2.492 -3.287 1.00 98.44 80 LYS A O 1
ATOM 622 N N . LYS A 1 81 ? -12.197 -2.303 -4.124 1.00 98.19 81 LYS A N 1
ATOM 623 C CA . LYS A 1 81 ? -12.882 -2.603 -2.853 1.00 98.19 81 LYS A CA 1
ATOM 624 C C . LYS A 1 81 ? -12.472 -3.934 -2.230 1.00 98.19 81 LYS A C 1
ATOM 626 O O . LYS A 1 81 ? -12.486 -4.084 -1.020 1.00 98.19 81 LYS A O 1
ATOM 631 N N . SER A 1 82 ? -12.088 -4.903 -3.061 1.00 97.81 82 SER A N 1
ATOM 632 C CA . SER A 1 82 ? -11.581 -6.205 -2.624 1.00 97.81 82 SER A CA 1
ATOM 633 C C . SER A 1 82 ? -10.077 -6.217 -2.323 1.00 97.81 82 SER A C 1
ATOM 635 O O . SER A 1 82 ? -9.535 -7.288 -2.064 1.00 97.81 82 SER A O 1
ATOM 637 N N . ALA A 1 83 ? -9.379 -5.085 -2.460 1.00 98.31 83 ALA A N 1
ATOM 638 C CA . ALA A 1 83 ? -7.928 -5.048 -2.359 1.00 98.31 83 ALA A CA 1
ATOM 639 C C . ALA A 1 83 ? -7.444 -4.998 -0.910 1.00 98.31 83 ALA A C 1
ATOM 641 O O . ALA A 1 83 ? -8.098 -4.422 -0.040 1.00 98.31 83 ALA A O 1
ATOM 642 N N . TYR A 1 84 ? -6.252 -5.549 -0.693 1.00 98.44 84 TYR A N 1
ATOM 643 C CA . TYR A 1 84 ? -5.533 -5.473 0.575 1.00 98.44 84 TYR A CA 1
ATOM 644 C C . TYR A 1 84 ? -4.295 -4.586 0.451 1.00 98.44 84 TYR A C 1
ATOM 646 O O . TYR A 1 84 ? -3.558 -4.660 -0.536 1.00 98.44 84 TYR A O 1
ATOM 654 N N . LEU A 1 85 ? -4.041 -3.774 1.476 1.00 98.50 85 LEU A N 1
ATOM 655 C CA . LEU A 1 85 ? -2.836 -2.952 1.586 1.00 98.50 85 LEU A CA 1
ATOM 656 C C . LEU A 1 85 ? -1.853 -3.567 2.587 1.00 98.50 85 LEU A C 1
ATOM 658 O O . LEU A 1 85 ? -2.233 -3.893 3.704 1.00 98.50 85 LEU A O 1
ATOM 662 N N . ILE A 1 86 ? -0.581 -3.688 2.221 1.00 97.62 86 ILE A N 1
ATOM 663 C CA . ILE A 1 86 ? 0.486 -4.190 3.091 1.00 97.62 86 ILE A CA 1
ATOM 664 C C . ILE A 1 86 ? 1.556 -3.108 3.243 1.00 97.62 86 ILE A C 1
ATOM 666 O O . ILE A 1 86 ? 2.120 -2.650 2.248 1.00 97.62 86 ILE A O 1
ATOM 670 N N . ASN A 1 87 ? 1.883 -2.731 4.480 1.00 95.06 87 ASN A N 1
ATOM 671 C CA . ASN A 1 87 ? 2.984 -1.814 4.771 1.00 95.06 87 ASN A CA 1
ATOM 672 C C . ASN A 1 87 ? 3.937 -2.373 5.825 1.00 95.06 87 ASN A C 1
ATOM 674 O O . ASN A 1 87 ? 3.652 -2.359 7.022 1.00 95.06 87 ASN A O 1
ATOM 678 N N . ILE A 1 88 ? 5.111 -2.790 5.354 1.00 88.88 88 ILE A N 1
ATOM 679 C CA . ILE A 1 88 ? 6.237 -3.236 6.183 1.00 88.88 88 ILE A CA 1
ATOM 680 C C . ILE A 1 88 ? 7.444 -2.290 6.088 1.00 88.88 88 ILE A C 1
ATOM 682 O O . ILE A 1 88 ? 8.557 -2.655 6.459 1.00 88.88 88 ILE A O 1
ATOM 686 N N . ALA A 1 89 ? 7.256 -1.101 5.507 1.00 88.69 89 ALA A N 1
ATOM 687 C CA . ALA A 1 89 ? 8.337 -0.168 5.219 1.00 88.69 89 ALA A CA 1
ATOM 688 C C . ALA A 1 89 ? 8.426 0.934 6.280 1.00 88.69 89 ALA A C 1
ATOM 690 O O . ALA A 1 89 ? 9.312 0.904 7.136 1.00 88.69 89 ALA A O 1
ATOM 691 N N . ARG A 1 90 ? 7.553 1.940 6.205 1.00 89.94 90 ARG A N 1
ATOM 692 C CA . ARG A 1 90 ? 7.493 3.070 7.141 1.00 89.94 90 ARG A CA 1
ATOM 693 C C . ARG A 1 90 ? 6.047 3.515 7.290 1.00 89.94 90 ARG A C 1
ATOM 695 O O . ARG A 1 90 ? 5.353 3.667 6.285 1.00 89.94 90 ARG A O 1
ATOM 702 N N . GLY A 1 91 ? 5.620 3.789 8.520 1.00 88.62 91 GLY A N 1
ATOM 703 C CA . GLY A 1 91 ? 4.233 4.144 8.810 1.00 88.62 91 GLY A CA 1
ATOM 704 C C . GLY A 1 91 ? 3.757 5.395 8.076 1.00 88.62 91 GLY A C 1
ATOM 705 O O . GLY A 1 91 ? 2.724 5.360 7.422 1.00 88.62 91 GLY A O 1
ATOM 706 N N . ALA A 1 92 ? 4.576 6.452 8.064 1.00 92.75 92 ALA A N 1
ATOM 707 C CA . ALA A 1 92 ? 4.248 7.739 7.439 1.00 92.75 92 ALA A CA 1
ATOM 708 C C . ALA A 1 92 ? 4.128 7.716 5.896 1.00 92.75 92 ALA A C 1
ATOM 710 O O . ALA A 1 92 ? 3.901 8.756 5.279 1.00 92.75 92 ALA A O 1
ATOM 711 N N . LEU A 1 93 ? 4.286 6.557 5.242 1.00 95.44 93 LEU A N 1
ATOM 712 C CA . LEU A 1 93 ? 3.896 6.384 3.834 1.00 95.44 93 LEU A CA 1
ATOM 713 C C . LEU A 1 93 ? 2.371 6.392 3.661 1.00 95.44 93 LEU A C 1
ATOM 715 O O . LEU A 1 93 ? 1.879 6.694 2.572 1.00 95.44 93 LEU A O 1
ATOM 719 N N . ILE A 1 94 ? 1.643 6.052 4.727 1.00 96.50 94 ILE A N 1
ATOM 720 C CA . ILE A 1 94 ? 0.188 6.013 4.769 1.00 96.50 94 ILE A CA 1
ATOM 721 C C . ILE A 1 94 ? -0.311 7.118 5.699 1.00 96.50 94 ILE A C 1
ATOM 723 O O . ILE A 1 94 ? 0.164 7.248 6.823 1.00 96.50 94 ILE A O 1
ATOM 727 N N . ASP A 1 95 ? -1.281 7.892 5.226 1.00 96.56 95 ASP A N 1
ATOM 728 C CA . ASP A 1 95 ? -2.133 8.719 6.074 1.00 96.56 95 ASP A CA 1
ATOM 729 C C . ASP A 1 95 ? -3.068 7.797 6.872 1.00 96.56 95 ASP A C 1
ATOM 731 O O . ASP A 1 95 ? -3.939 7.122 6.315 1.00 96.56 95 ASP A O 1
ATOM 735 N N . THR A 1 96 ? -2.825 7.721 8.180 1.00 94.25 96 THR A N 1
ATOM 736 C CA . THR A 1 96 ? -3.487 6.757 9.068 1.00 94.25 96 THR A CA 1
ATOM 737 C C . THR A 1 96 ? -4.981 7.047 9.221 1.00 94.25 96 THR A C 1
ATOM 739 O O . THR A 1 96 ? -5.777 6.109 9.252 1.00 94.25 96 THR A O 1
ATOM 742 N N . GLU A 1 97 ? -5.377 8.321 9.273 1.00 95.56 97 GLU A N 1
ATOM 743 C CA . GLU A 1 97 ? -6.790 8.708 9.366 1.00 95.56 97 GLU A CA 1
ATOM 744 C C . GLU A 1 97 ? -7.528 8.304 8.091 1.00 95.56 97 GLU A C 1
ATOM 746 O O . GLU A 1 97 ? -8.556 7.630 8.146 1.00 95.56 97 GLU A O 1
ATOM 751 N N . ALA A 1 98 ? -6.935 8.600 6.931 1.00 97.69 98 ALA A N 1
ATOM 752 C CA . ALA A 1 98 ? -7.508 8.205 5.653 1.00 97.69 98 ALA A CA 1
ATOM 753 C C . ALA A 1 98 ? -7.633 6.680 5.495 1.00 97.69 98 ALA A C 1
ATOM 755 O O . ALA A 1 98 ? -8.588 6.202 4.878 1.00 97.69 98 ALA A O 1
ATOM 756 N N . LEU A 1 99 ? -6.677 5.910 6.028 1.00 97.44 99 LEU A N 1
ATOM 757 C CA . LEU A 1 99 ? -6.743 4.449 6.015 1.00 97.44 99 LEU A CA 1
ATOM 758 C C . LEU A 1 99 ? -7.904 3.928 6.868 1.00 97.44 99 LEU A C 1
ATOM 760 O O . LEU A 1 99 ? -8.639 3.058 6.406 1.00 97.44 99 LEU A O 1
ATOM 764 N N . ILE A 1 100 ? -8.072 4.459 8.081 1.00 96.50 100 ILE A N 1
ATOM 765 C CA . ILE A 1 100 ? -9.181 4.107 8.979 1.00 96.50 100 ILE A CA 1
ATOM 766 C C . ILE A 1 100 ? -10.517 4.368 8.280 1.00 96.50 100 ILE A C 1
ATOM 768 O O . ILE A 1 100 ? -11.331 3.453 8.169 1.00 96.50 100 ILE A O 1
ATOM 772 N N . ASP A 1 101 ? -10.701 5.562 7.715 1.00 97.75 101 ASP A N 1
ATOM 773 C CA . ASP A 1 101 ? -11.934 5.931 7.015 1.00 97.75 101 ASP A CA 1
ATOM 774 C C . ASP A 1 101 ? -12.206 5.018 5.806 1.00 97.75 101 ASP A C 1
ATOM 776 O O . ASP A 1 101 ? -13.343 4.604 5.557 1.00 97.75 101 ASP A O 1
ATOM 780 N N . ALA A 1 102 ? -11.166 4.669 5.041 1.00 98.06 102 ALA A N 1
ATOM 781 C CA . ALA A 1 102 ? -11.275 3.756 3.904 1.00 98.06 102 ALA A CA 1
ATOM 78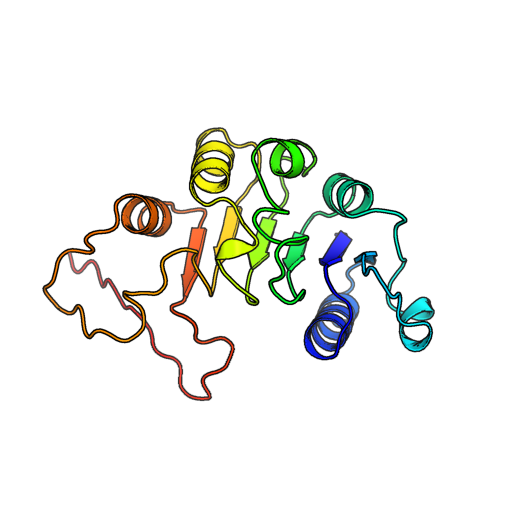2 C C . ALA A 1 102 ? -11.669 2.331 4.330 1.00 98.06 102 ALA A C 1
ATOM 784 O O . ALA A 1 102 ? -12.436 1.670 3.629 1.00 98.06 102 ALA A O 1
ATOM 785 N N . LEU A 1 103 ? -11.176 1.857 5.476 1.00 97.56 103 LEU A N 1
ATOM 786 C CA . LEU A 1 103 ? -11.525 0.546 6.027 1.00 97.56 103 LEU A CA 1
ATOM 787 C C . LEU A 1 103 ? -12.950 0.525 6.592 1.00 97.56 103 LEU A C 1
ATOM 789 O O . LEU A 1 103 ? -13.687 -0.423 6.324 1.00 97.56 103 LEU A O 1
ATOM 793 N N . GLU A 1 104 ? -13.355 1.565 7.328 1.00 97.00 104 GLU A N 1
ATOM 794 C CA . GLU A 1 104 ? -14.708 1.698 7.891 1.00 97.00 104 GLU A CA 1
ATOM 795 C C . GLU A 1 104 ? -15.771 1.810 6.788 1.00 97.00 104 GLU A C 1
ATOM 797 O O . GLU A 1 104 ? -16.849 1.222 6.890 1.00 97.00 104 GLU A O 1
ATOM 802 N N . SER A 1 105 ? -15.462 2.525 5.703 1.00 96.88 105 SER A N 1
ATOM 803 C CA . SER A 1 105 ? -16.369 2.694 4.559 1.00 96.88 105 SER A CA 1
ATOM 804 C C . SER A 1 105 ? -16.351 1.533 3.554 1.00 96.88 105 SER A C 1
ATOM 806 O O . SER A 1 105 ? -17.167 1.518 2.627 1.00 96.88 105 SER A O 1
ATOM 808 N N . GLY A 1 106 ? -15.456 0.552 3.724 1.00 96.62 106 GLY A N 1
ATOM 809 C CA . GLY A 1 106 ? -15.302 -0.575 2.799 1.00 96.62 106 GLY A CA 1
ATOM 810 C C . GLY A 1 106 ? -14.755 -0.174 1.424 1.00 96.62 106 GLY A C 1
ATOM 811 O O . GLY A 1 106 ? -15.066 -0.814 0.415 1.00 96.62 106 GLY A O 1
ATOM 812 N N . GLU A 1 107 ? -13.971 0.904 1.366 1.00 97.56 107 GLU A N 1
ATOM 813 C CA . GLU A 1 107 ? -13.243 1.325 0.165 1.00 97.56 107 GLU A CA 1
ATOM 814 C C . GLU A 1 107 ? -12.119 0.334 -0.179 1.00 97.56 107 GLU A C 1
ATOM 816 O O . GLU A 1 107 ? -11.808 0.143 -1.351 1.00 97.56 107 GLU A O 1
ATOM 821 N N . ILE A 1 108 ? -11.563 -0.345 0.831 1.00 98.12 108 ILE A N 1
ATOM 822 C CA . ILE A 1 108 ? -10.646 -1.484 0.688 1.00 98.12 108 ILE A CA 1
ATOM 823 C C . ILE A 1 108 ? -11.053 -2.624 1.631 1.00 98.12 108 ILE A C 1
ATOM 825 O O . ILE A 1 108 ? -11.749 -2.404 2.622 1.00 98.12 108 ILE A O 1
ATOM 829 N N . ALA A 1 109 ? -10.596 -3.844 1.344 1.00 97.81 109 ALA A N 1
ATOM 830 C CA . ALA A 1 109 ? -11.009 -5.036 2.084 1.00 97.81 109 ALA A CA 1
ATOM 831 C C . ALA A 1 109 ? -10.281 -5.205 3.420 1.00 97.81 109 ALA A C 1
ATOM 833 O O . ALA A 1 109 ? -10.813 -5.847 4.321 1.00 97.81 109 ALA A O 1
ATOM 834 N N . GLY A 1 110 ? -9.063 -4.678 3.542 1.00 97.56 110 GLY A N 1
ATOM 835 C CA . GLY A 1 110 ? -8.259 -4.821 4.749 1.00 97.56 110 GLY A CA 1
ATOM 836 C C . GLY A 1 110 ? -6.832 -4.313 4.592 1.00 97.56 110 GLY A C 1
ATOM 837 O O . GLY A 1 110 ? -6.389 -3.956 3.495 1.00 97.56 110 GLY A O 1
ATOM 838 N N . ALA A 1 111 ? -6.094 -4.311 5.699 1.00 97.31 111 ALA A N 1
ATOM 839 C CA . ALA A 1 111 ? -4.701 -3.884 5.722 1.00 97.31 111 ALA A CA 1
ATOM 840 C C . ALA A 1 111 ? -3.835 -4.759 6.639 1.00 97.31 111 ALA A C 1
ATOM 842 O O . ALA A 1 111 ? -4.283 -5.215 7.685 1.00 97.31 111 ALA A O 1
ATOM 843 N N . ALA A 1 112 ? -2.574 -4.964 6.262 1.00 95.25 112 ALA A N 1
ATOM 844 C CA . ALA A 1 112 ? -1.548 -5.557 7.112 1.00 95.25 112 ALA A CA 1
ATOM 845 C C . ALA A 1 112 ? -0.422 -4.540 7.336 1.00 95.25 112 ALA A C 1
ATOM 847 O O . ALA A 1 112 ? 0.244 -4.117 6.389 1.00 95.25 112 ALA A O 1
ATOM 848 N N . LEU A 1 113 ? -0.217 -4.131 8.582 1.00 91.31 113 LEU A N 1
ATOM 849 C CA . LEU A 1 113 ? 0.671 -3.036 8.955 1.00 91.31 113 LEU A CA 1
ATOM 850 C C . LEU A 1 113 ? 1.711 -3.540 9.959 1.00 91.31 113 LEU A C 1
ATOM 852 O O . LEU A 1 113 ? 1.357 -4.028 11.026 1.00 91.31 113 LEU A O 1
ATOM 856 N N . ASP A 1 114 ? 2.994 -3.396 9.633 1.00 85.94 114 ASP A N 1
ATOM 857 C CA . ASP A 1 114 ? 4.093 -3.642 10.582 1.00 85.94 114 ASP A CA 1
ATOM 858 C C . ASP A 1 114 ? 4.685 -2.334 11.138 1.00 85.94 114 ASP A C 1
ATOM 860 O O . ASP A 1 114 ? 5.451 -2.331 12.094 1.00 85.94 114 ASP A O 1
ATOM 864 N N . THR A 1 115 ? 4.328 -1.202 10.529 1.00 81.75 115 THR A N 1
ATOM 865 C CA . THR A 1 115 ? 4.794 0.142 10.895 1.00 81.75 115 THR A CA 1
ATOM 866 C C . THR A 1 115 ? 3.602 1.095 10.947 1.00 81.75 115 THR A C 1
ATOM 868 O O . THR A 1 115 ? 2.633 0.903 10.208 1.00 81.75 115 THR A O 1
ATOM 871 N N . PHE A 1 116 ? 3.654 2.126 11.793 1.00 78.75 116 PHE A N 1
ATOM 872 C CA . PHE A 1 116 ? 2.582 3.128 11.938 1.00 78.75 116 PHE A CA 1
ATOM 873 C C . PHE A 1 116 ? 3.158 4.538 12.085 1.00 78.75 116 PHE A C 1
ATOM 875 O O . PHE A 1 116 ? 4.336 4.691 12.372 1.00 78.75 116 PHE A O 1
ATOM 882 N N . GLU A 1 117 ? 2.396 5.590 11.780 1.00 73.12 117 GLU A N 1
ATOM 883 C CA . GLU A 1 117 ? 2.979 6.936 11.640 1.00 73.12 117 GLU A CA 1
ATOM 884 C C . GLU A 1 117 ? 3.613 7.464 12.944 1.00 73.12 117 GLU A C 1
ATOM 886 O O . GLU A 1 117 ? 4.704 8.033 12.913 1.00 73.12 117 GLU A O 1
ATOM 891 N N . ASN A 1 118 ? 2.996 7.181 14.095 1.00 68.06 118 ASN A N 1
ATOM 892 C CA . ASN A 1 118 ? 3.425 7.664 15.410 1.00 68.06 118 ASN A CA 1
ATOM 893 C C . ASN A 1 118 ? 4.142 6.593 16.261 1.00 68.06 118 ASN A C 1
ATOM 895 O O . ASN A 1 118 ? 3.777 6.379 17.417 1.00 68.06 118 ASN A O 1
ATOM 899 N N . GLU A 1 119 ? 5.199 5.943 15.747 1.00 60.53 119 GLU A N 1
ATOM 900 C CA . GLU A 1 119 ? 5.920 4.808 16.390 1.00 60.53 119 GLU A CA 1
ATOM 901 C C . GLU A 1 119 ? 6.554 5.058 17.781 1.00 60.53 119 GLU A C 1
ATOM 903 O O . GLU A 1 119 ? 7.282 4.214 18.308 1.00 60.53 119 GLU A O 1
ATOM 908 N N . THR A 1 120 ? 6.274 6.179 18.444 1.00 53.75 120 THR A N 1
ATOM 909 C CA . THR A 1 120 ? 6.711 6.515 19.813 1.00 53.75 120 THR A CA 1
ATOM 910 C C . THR A 1 120 ? 6.406 5.438 20.862 1.00 53.75 120 THR A C 1
ATOM 912 O O . THR A 1 120 ? 6.968 5.456 21.962 1.00 53.75 120 THR A O 1
ATOM 915 N N . VAL A 1 121 ? 5.521 4.500 20.531 1.00 51.81 121 VAL A N 1
ATOM 916 C CA . VAL A 1 121 ? 5.037 3.441 21.409 1.00 51.81 121 VAL A CA 1
ATOM 917 C C . VAL A 1 121 ? 5.791 2.109 21.241 1.00 51.81 121 VAL A C 1
ATOM 919 O O . VAL A 1 121 ? 5.800 1.293 22.159 1.00 51.81 121 VAL A O 1
ATOM 922 N N . ILE A 1 122 ? 6.500 1.899 20.123 1.00 51.44 122 ILE A N 1
ATOM 923 C CA . ILE A 1 122 ? 7.054 0.583 19.730 1.00 51.44 122 ILE A CA 1
ATOM 924 C C . ILE A 1 122 ? 8.193 0.103 20.644 1.00 51.44 122 ILE A C 1
ATOM 926 O O . ILE A 1 122 ? 8.422 -1.096 20.793 1.00 51.44 122 ILE A O 1
ATOM 930 N N . ASN A 1 123 ? 8.872 1.021 21.333 1.00 49.16 123 ASN A N 1
ATOM 931 C CA . ASN A 1 123 ? 9.967 0.694 22.254 1.00 49.16 123 ASN A CA 1
ATOM 932 C C . ASN A 1 123 ? 9.576 0.746 23.738 1.00 49.16 123 ASN A C 1
ATOM 934 O O . ASN A 1 123 ? 10.455 0.709 24.602 1.00 49.16 123 ASN A O 1
ATOM 938 N N . LYS A 1 124 ? 8.281 0.836 24.062 1.00 50.00 124 LYS A N 1
ATOM 939 C CA . LYS A 1 124 ? 7.803 0.867 25.449 1.00 50.00 124 LYS A CA 1
ATOM 940 C C . LYS A 1 124 ? 7.075 -0.430 25.785 1.00 50.00 124 LYS A C 1
ATOM 942 O O . LYS A 1 124 ? 6.230 -0.897 25.033 1.00 50.00 124 LYS A O 1
ATOM 947 N N . ASN A 1 125 ? 7.408 -1.018 26.934 1.00 50.88 125 ASN A N 1
ATOM 948 C CA . ASN A 1 125 ? 6.586 -2.075 27.511 1.00 50.88 125 ASN A CA 1
ATOM 949 C C . ASN A 1 125 ? 5.287 -1.427 28.001 1.00 50.88 125 ASN A C 1
ATOM 951 O O . ASN A 1 125 ? 5.301 -0.701 28.993 1.00 50.88 125 ASN A O 1
ATOM 955 N N . LEU A 1 126 ? 4.201 -1.652 27.270 1.00 57.66 126 LEU A N 1
ATOM 956 C CA . LEU A 1 126 ? 2.881 -1.131 27.608 1.00 57.66 126 LEU A CA 1
ATOM 957 C C . LEU A 1 126 ? 1.998 -2.153 28.321 1.00 57.66 126 LEU A C 1
ATOM 959 O O . LEU A 1 126 ? 0.793 -1.939 28.414 1.00 57.66 126 LEU A O 1
ATOM 963 N N . SER A 1 127 ? 2.545 -3.268 28.810 1.00 53.59 127 SER A N 1
ATOM 964 C CA . SER A 1 127 ? 1.752 -4.217 29.592 1.00 53.59 127 SER A CA 1
ATOM 965 C C . SER A 1 127 ? 1.097 -3.489 30.772 1.00 53.59 127 SER A C 1
ATOM 967 O O . SER A 1 127 ? 1.783 -3.042 31.691 1.00 53.59 127 SER A O 1
ATOM 969 N N . GLY A 1 128 ? -0.229 -3.338 30.718 1.00 50.81 128 GLY A N 1
ATOM 970 C CA . GLY A 1 128 ? -1.020 -2.614 31.718 1.00 50.81 128 GLY A CA 1
ATOM 971 C C . GLY A 1 128 ? -1.074 -1.086 31.563 1.00 50.81 128 GLY A C 1
ATOM 972 O O . GLY A 1 128 ? -1.520 -0.419 32.492 1.00 50.81 128 GLY A O 1
ATOM 973 N N . GLN A 1 129 ? -0.636 -0.513 30.435 1.00 53.16 129 GLN A N 1
ATOM 974 C CA . GLN A 1 129 ? -0.749 0.922 30.138 1.00 53.16 129 GLN A CA 1
ATOM 975 C C . GLN A 1 129 ? -1.687 1.160 28.950 1.00 53.16 129 GLN A C 1
ATOM 977 O O . GLN A 1 129 ? -1.639 0.423 27.967 1.00 53.16 129 GLN A O 1
ATOM 982 N N . SER A 1 130 ? -2.521 2.202 29.034 1.00 55.62 130 SER A N 1
ATOM 983 C CA . SER A 1 130 ? -3.363 2.620 27.907 1.00 55.62 130 SER A CA 1
ATOM 984 C C . SER A 1 130 ? -2.486 3.082 26.747 1.00 55.62 130 SER A C 1
ATOM 986 O O . SER A 1 130 ? -1.501 3.802 26.947 1.00 55.62 130 SER A O 1
ATOM 988 N N . LEU A 1 131 ? -2.859 2.693 25.532 1.00 62.25 131 LEU A N 1
ATOM 989 C CA . LEU A 1 131 ? -2.293 3.256 24.318 1.00 62.25 131 LEU A CA 1
ATOM 990 C C . LEU A 1 131 ? -2.807 4.698 24.214 1.00 62.25 131 LEU A C 1
ATOM 992 O O . LEU A 1 131 ? -3.954 4.930 23.875 1.00 62.25 131 LEU A O 1
ATOM 996 N N . ASN A 1 132 ? -1.982 5.702 24.512 1.00 68.75 132 ASN A N 1
ATOM 997 C CA . ASN A 1 132 ? -2.372 7.110 24.331 1.00 68.75 132 ASN A CA 1
ATOM 998 C C . ASN A 1 132 ? -2.366 7.524 22.838 1.00 68.75 132 ASN A C 1
ATOM 1000 O O . ASN A 1 132 ? -1.849 8.584 22.492 1.00 68.75 132 ASN A O 1
ATOM 1004 N N . ASP A 1 133 ? -2.888 6.673 21.954 1.00 80.38 133 ASP A N 1
ATOM 1005 C CA . ASP A 1 133 ? -3.010 6.906 20.515 1.00 80.38 133 ASP A CA 1
ATOM 1006 C C . ASP A 1 133 ? -4.358 6.342 20.016 1.00 80.38 133 ASP A C 1
ATOM 1008 O O . ASP A 1 133 ? -4.470 5.140 19.750 1.00 80.38 133 ASP A O 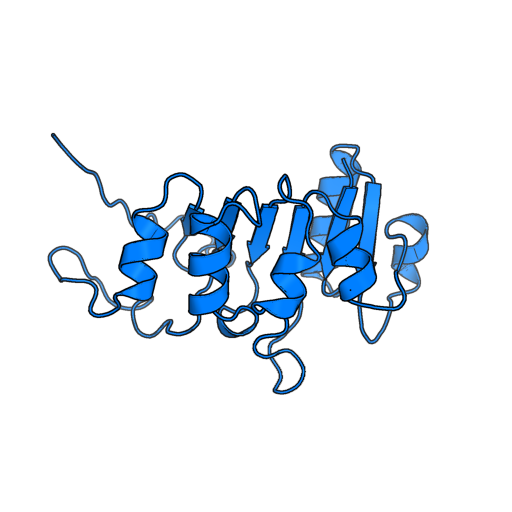1
ATOM 1012 N N . PRO A 1 134 ? -5.391 7.197 19.883 1.00 85.75 134 PRO A N 1
ATOM 1013 C CA . PRO A 1 134 ? -6.728 6.769 19.474 1.00 85.75 134 PRO A CA 1
ATOM 1014 C C . PRO A 1 134 ? -6.783 6.128 18.083 1.00 85.75 134 PRO A C 1
ATOM 1016 O O . PRO A 1 134 ? -7.650 5.294 17.826 1.00 85.75 134 PRO A O 1
ATOM 1019 N N . LEU A 1 135 ? -5.888 6.511 17.166 1.00 87.75 135 LEU A N 1
ATOM 1020 C CA . LEU A 1 135 ? -5.869 5.951 15.812 1.00 87.75 135 LEU A CA 1
ATOM 1021 C C . LEU A 1 135 ? -5.314 4.527 15.836 1.00 87.75 135 LEU A C 1
ATOM 1023 O O . LEU A 1 135 ? -5.860 3.630 15.193 1.00 87.75 135 LEU A O 1
ATOM 1027 N N . LEU A 1 136 ? -4.267 4.305 16.630 1.00 84.06 136 LEU A N 1
ATOM 1028 C CA . LEU A 1 136 ? -3.704 2.978 16.841 1.00 84.06 136 LEU A CA 1
ATOM 1029 C C . LEU A 1 136 ? -4.701 2.041 17.537 1.00 84.06 136 LEU A C 1
ATOM 1031 O O . LEU A 1 136 ? -4.855 0.897 17.115 1.00 84.06 136 LEU A O 1
ATOM 1035 N N . GLU A 1 137 ? -5.406 2.525 18.564 1.00 85.69 137 GLU A N 1
ATOM 1036 C CA . GLU A 1 137 ? -6.459 1.754 19.238 1.00 85.69 137 GLU A CA 1
ATOM 1037 C C . GLU A 1 137 ? -7.571 1.337 18.269 1.00 85.69 137 GLU A C 1
ATOM 1039 O O . GLU A 1 137 ? -7.984 0.175 18.272 1.00 85.69 137 GLU A O 1
ATOM 1044 N N . LYS A 1 138 ? -8.009 2.251 17.391 1.00 90.31 138 LYS A N 1
ATOM 1045 C CA . LYS A 1 138 ? -8.983 1.937 16.339 1.00 90.31 138 LYS A CA 1
ATOM 1046 C C . LYS A 1 138 ? -8.482 0.841 15.403 1.00 90.31 138 LYS A C 1
ATOM 1048 O O . LYS A 1 138 ? -9.200 -0.127 15.186 1.00 90.31 138 LYS A O 1
ATOM 1053 N N . LEU A 1 139 ? -7.259 0.964 14.883 1.00 88.88 139 LEU A N 1
ATOM 1054 C CA . LEU A 1 139 ? -6.688 -0.035 13.973 1.00 88.88 139 LEU A CA 1
ATOM 1055 C C . LEU A 1 139 ? -6.573 -1.420 14.621 1.00 88.88 139 LEU A C 1
ATOM 1057 O O . LEU A 1 139 ? -6.856 -2.415 13.966 1.00 88.88 139 LEU A O 1
ATOM 1061 N N . ILE A 1 140 ? -6.197 -1.495 15.902 1.00 86.69 140 ILE A N 1
ATOM 1062 C CA . ILE A 1 140 ? -6.117 -2.763 16.650 1.00 86.69 140 ILE A CA 1
ATOM 1063 C C . ILE A 1 140 ? -7.499 -3.406 16.825 1.00 86.69 140 ILE A C 1
ATOM 1065 O O . ILE A 1 140 ? -7.609 -4.629 16.882 1.00 86.69 140 ILE A O 1
ATOM 1069 N N . ALA A 1 141 ? -8.552 -2.596 16.934 1.00 89.38 141 ALA A N 1
ATOM 1070 C CA . ALA A 1 141 ? -9.916 -3.074 17.126 1.00 89.38 141 ALA A CA 1
ATOM 1071 C C . ALA A 1 141 ? -10.611 -3.529 15.828 1.00 89.38 141 ALA A C 1
ATOM 1073 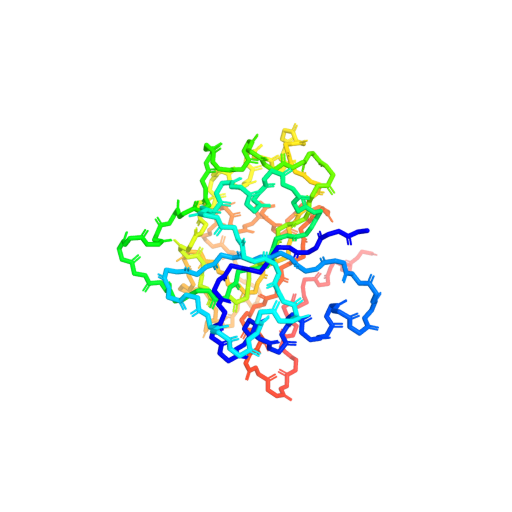O O . ALA A 1 141 ? -11.698 -4.099 15.907 1.00 89.38 141 ALA A O 1
ATOM 1074 N N . MET A 1 142 ? -10.026 -3.274 14.653 1.00 92.25 142 MET A N 1
ATOM 1075 C CA . MET A 1 142 ? -10.606 -3.637 13.357 1.00 92.25 142 MET A CA 1
ATOM 1076 C C . MET A 1 142 ? -10.271 -5.081 12.968 1.00 92.25 142 MET A C 1
ATOM 1078 O O . MET A 1 142 ? -9.108 -5.418 12.764 1.00 92.25 142 MET A O 1
ATOM 1082 N N . ASP A 1 143 ? -11.293 -5.912 12.750 1.00 91.94 143 ASP A N 1
ATOM 1083 C CA . ASP A 1 143 ? -11.116 -7.320 12.354 1.00 91.94 143 ASP A CA 1
ATOM 1084 C C . ASP A 1 143 ? -10.418 -7.482 10.989 1.00 91.94 143 ASP A C 1
ATOM 1086 O O . ASP A 1 143 ? -9.726 -8.473 10.751 1.00 91.94 143 ASP A O 1
ATOM 1090 N N . GLN A 1 144 ? -10.577 -6.512 10.080 1.00 93.44 144 GLN A N 1
ATOM 1091 C CA . GLN A 1 144 ? -9.921 -6.516 8.768 1.00 93.44 144 GLN A CA 1
ATOM 1092 C C . GLN A 1 144 ? -8.486 -5.954 8.771 1.00 93.44 144 GLN A C 1
ATOM 1094 O O . GLN A 1 144 ? -7.895 -5.765 7.700 1.00 93.44 144 GLN A O 1
ATOM 1099 N N . VAL A 1 145 ? -7.921 -5.666 9.949 1.00 93.50 145 VAL A N 1
ATOM 1100 C CA . VAL A 1 145 ? -6.560 -5.142 10.104 1.00 93.50 145 VAL A CA 1
ATOM 1101 C C . VAL A 1 145 ? -5.683 -6.135 10.858 1.00 93.50 145 VAL A C 1
ATOM 1103 O O . VAL A 1 145 ? -5.968 -6.526 11.984 1.00 93.50 145 VAL A O 1
ATOM 1106 N N . LEU A 1 146 ? -4.555 -6.504 10.249 1.00 90.38 146 LEU A N 1
ATOM 1107 C CA . LEU A 1 146 ? -3.480 -7.222 10.925 1.00 90.38 146 LEU A CA 1
ATOM 1108 C C . LEU A 1 146 ? -2.363 -6.240 11.274 1.00 90.38 146 LEU A C 1
ATOM 1110 O O . LEU A 1 146 ? -1.653 -5.772 10.386 1.00 90.38 146 LEU A O 1
ATOM 1114 N N . LEU A 1 147 ? -2.177 -5.960 12.560 1.00 85.12 147 LEU A N 1
ATOM 1115 C CA . LEU A 1 147 ? -1.099 -5.101 13.043 1.00 85.12 147 LEU A CA 1
ATOM 1116 C C . LEU A 1 147 ? -0.017 -5.931 13.743 1.00 85.12 147 LEU A C 1
ATOM 1118 O O . LEU A 1 147 ? -0.307 -6.687 14.672 1.00 85.12 147 LEU A O 1
ATOM 1122 N N . THR A 1 148 ? 1.240 -5.750 13.345 1.00 78.56 148 THR A N 1
ATOM 1123 C CA . THR A 1 148 ? 2.404 -6.305 14.045 1.00 78.56 148 THR A CA 1
ATOM 1124 C C . THR A 1 148 ? 3.366 -5.187 14.464 1.00 78.56 148 THR A C 1
ATOM 1126 O O . THR A 1 148 ? 3.519 -4.206 13.743 1.00 78.56 148 THR A O 1
ATOM 1129 N N . PRO A 1 149 ? 3.997 -5.257 15.652 1.00 72.25 149 PRO A N 1
ATOM 1130 C CA . PRO A 1 149 ? 4.809 -4.151 16.158 1.00 72.25 149 PRO A CA 1
ATOM 1131 C C . PRO A 1 149 ? 6.248 -4.205 15.618 1.00 72.25 149 PRO A C 1
ATOM 1133 O O . PRO A 1 149 ? 7.162 -4.623 16.332 1.00 72.25 149 PRO A O 1
ATOM 1136 N N . HIS A 1 150 ? 6.457 -3.769 14.372 1.00 62.47 150 HIS A N 1
ATOM 1137 C CA . HIS A 1 150 ? 7.773 -3.586 13.741 1.00 62.47 150 HIS A CA 1
ATOM 1138 C C . HIS A 1 150 ? 8.669 -4.837 13.844 1.00 62.47 150 HIS A C 1
ATOM 1140 O O . HIS A 1 150 ? 9.856 -4.780 14.189 1.00 62.47 150 HIS A O 1
ATOM 1146 N N . VAL A 1 151 ? 8.088 -6.008 13.575 1.00 65.12 151 VAL A N 1
ATOM 1147 C CA . VAL A 1 151 ? 8.764 -7.314 13.660 1.00 65.12 151 VAL A CA 1
ATOM 1148 C C . VAL A 1 151 ? 9.337 -7.781 12.328 1.00 65.12 151 VAL A C 1
ATOM 1150 O O . VAL A 1 151 ? 10.093 -8.750 12.320 1.00 65.12 151 VAL A O 1
ATOM 1153 N N . GLY A 1 152 ? 9.080 -7.078 11.222 1.00 55.25 152 GLY A N 1
ATOM 1154 C CA . GLY A 1 152 ? 9.600 -7.404 9.890 1.00 55.25 152 GLY A CA 1
ATOM 1155 C C . GLY A 1 152 ? 11.131 -7.451 9.804 1.00 55.25 152 GLY A C 1
ATOM 1156 O O . GLY A 1 152 ? 11.680 -8.06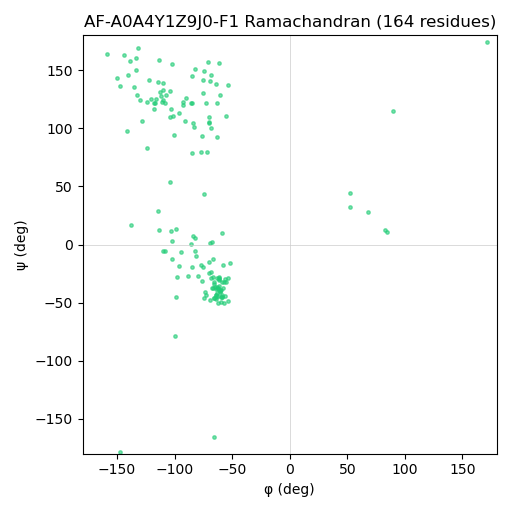5 8.891 1.00 55.25 152 GLY A O 1
ATOM 1157 N N . PHE A 1 153 ? 11.829 -6.862 10.783 1.00 50.94 153 PHE A N 1
ATOM 1158 C CA . PHE A 1 153 ? 13.287 -6.922 10.937 1.00 50.94 153 PHE A CA 1
ATOM 1159 C C . PHE A 1 153 ? 13.765 -7.804 12.114 1.00 50.94 153 PHE A C 1
ATOM 1161 O O . PHE A 1 153 ? 14.967 -8.014 12.276 1.00 50.94 153 PHE A O 1
ATOM 1168 N N . SER A 1 154 ? 12.876 -8.339 12.962 1.00 39.44 154 SER A N 1
ATOM 1169 C CA . SER A 1 154 ? 13.293 -9.040 14.183 1.00 39.44 154 SER A CA 1
ATOM 1170 C C . SER A 1 154 ? 13.448 -10.554 13.967 1.00 39.44 154 SER A C 1
ATOM 1172 O O . SER A 1 154 ? 12.470 -11.224 13.647 1.00 39.44 154 SER A O 1
ATOM 1174 N N . PRO A 1 155 ? 14.624 -11.159 14.232 1.00 37.81 155 PRO A N 1
ATOM 1175 C CA . PRO A 1 155 ? 14.800 -12.617 14.190 1.00 37.81 155 PRO A CA 1
ATOM 1176 C C . PRO A 1 155 ? 14.073 -13.359 15.331 1.00 37.81 155 PRO A C 1
ATOM 1178 O O . PRO A 1 155 ? 14.179 -14.580 15.437 1.00 37.81 155 PRO A O 1
ATOM 1181 N N . LYS A 1 156 ? 13.349 -12.645 16.207 1.00 30.09 156 LYS A N 1
ATOM 1182 C CA . LYS A 1 156 ? 12.474 -13.209 17.241 1.00 30.09 156 LYS A CA 1
ATOM 1183 C C . LYS A 1 156 ? 11.099 -12.534 17.165 1.00 30.09 156 LYS A C 1
ATOM 1185 O O . LYS A 1 156 ? 11.049 -11.310 17.283 1.00 30.09 156 LYS A O 1
ATOM 1190 N N . PRO A 1 157 ? 9.994 -13.286 17.024 1.00 34.44 157 PRO A N 1
ATOM 1191 C CA . PRO A 1 157 ? 8.664 -12.692 16.998 1.00 34.44 157 PRO A CA 1
ATOM 1192 C C . PRO A 1 157 ? 8.370 -12.017 18.343 1.00 34.44 157 PRO A C 1
ATOM 1194 O O . PRO A 1 157 ? 8.420 -12.654 19.396 1.00 34.44 157 PRO A O 1
ATOM 1197 N N . ARG A 1 158 ? 8.090 -10.711 18.314 1.00 38.22 158 ARG A N 1
ATOM 1198 C CA . ARG A 1 158 ? 7.540 -9.966 19.450 1.00 38.22 158 ARG A CA 1
ATOM 1199 C C . ARG A 1 158 ? 6.048 -9.800 19.206 1.00 38.22 158 ARG A C 1
ATOM 1201 O O . ARG A 1 158 ? 5.626 -8.894 18.500 1.00 38.22 158 ARG A O 1
ATOM 1208 N N . TYR A 1 159 ? 5.256 -10.713 19.750 1.00 38.75 159 TYR A N 1
ATOM 1209 C CA . TYR A 1 159 ? 3.808 -10.565 19.750 1.00 38.75 159 TYR A CA 1
ATOM 1210 C C . TYR A 1 159 ? 3.436 -9.474 20.757 1.00 38.75 159 TYR A C 1
ATOM 1212 O O . TYR A 1 159 ? 3.756 -9.591 21.940 1.00 38.75 159 TYR A O 1
ATOM 1220 N N . ALA A 1 160 ? 2.759 -8.418 20.306 1.00 37.78 160 ALA A N 1
ATOM 1221 C CA . ALA A 1 160 ? 1.911 -7.636 21.195 1.00 37.78 160 ALA A CA 1
ATOM 1222 C C . ALA A 1 160 ? 0.625 -8.446 21.384 1.00 37.78 160 ALA A C 1
ATOM 1224 O O . ALA A 1 160 ? -0.366 -8.242 20.690 1.00 37.78 160 ALA A O 1
ATOM 1225 N N . THR A 1 161 ? 0.667 -9.458 22.248 1.00 33.72 161 THR A N 1
ATOM 1226 C CA . THR A 1 161 ? -0.517 -10.261 22.545 1.00 33.72 161 THR A CA 1
ATOM 1227 C C . THR A 1 161 ? -1.421 -9.454 23.470 1.00 33.72 161 THR A C 1
ATOM 1229 O O . THR A 1 161 ? -1.276 -9.486 24.688 1.00 33.72 161 THR A O 1
ATOM 1232 N N . SER A 1 162 ? -2.379 -8.730 22.897 1.00 37.94 162 SER A N 1
ATOM 1233 C CA . SER A 1 162 ? -3.635 -8.448 23.590 1.00 37.94 162 SER A CA 1
ATOM 1234 C C . SER A 1 162 ? -4.424 -9.761 23.624 1.00 37.94 162 SER A C 1
ATOM 1236 O O . SER A 1 162 ? -5.300 -9.999 22.791 1.00 37.94 162 SER A O 1
ATOM 1238 N N . LEU A 1 163 ? -4.077 -10.657 24.554 1.00 33.50 163 LEU A N 1
ATOM 1239 C CA . LEU A 1 163 ? -4.956 -11.768 24.902 1.00 33.50 163 LEU A CA 1
ATOM 1240 C C . LEU A 1 163 ? -6.167 -11.162 25.612 1.00 33.50 163 LEU A C 1
ATOM 1242 O O . LEU A 1 163 ? -6.107 -10.819 26.791 1.00 33.50 163 LEU A O 1
ATOM 1246 N N . LYS A 1 164 ? -7.267 -11.014 24.870 1.00 33.06 164 LYS A N 1
ATOM 1247 C CA . LYS A 1 164 ? -8.596 -11.048 25.472 1.00 33.06 164 LYS A CA 1
ATOM 1248 C C . LYS A 1 164 ? -8.761 -12.450 26.060 1.00 33.06 164 LYS A C 1
ATOM 1250 O O . LYS A 1 164 ? -9.137 -13.373 25.348 1.00 33.06 164 LYS A O 1
ATOM 1255 N N . GLU A 1 165 ? -8.416 -12.612 27.332 1.00 33.34 165 GLU A N 1
ATOM 1256 C CA . GLU A 1 165 ? -8.925 -13.719 28.136 1.00 33.34 165 GLU A CA 1
ATOM 1257 C C . GLU A 1 165 ? -10.293 -13.301 28.689 1.00 33.34 165 GLU A C 1
ATOM 1259 O O . GLU A 1 165 ? -10.390 -12.461 29.589 1.00 33.34 165 GLU A O 1
ATOM 1264 N N . HIS A 1 166 ? -11.348 -13.860 28.101 1.00 36.50 166 HIS A N 1
ATOM 1265 C CA . HIS A 1 166 ? -12.670 -14.021 28.705 1.00 36.50 166 HIS A CA 1
ATOM 1266 C C . HIS A 1 166 ? -13.056 -15.491 28.590 1.00 36.50 166 HIS A C 1
ATOM 1268 O O . HIS A 1 166 ? -12.851 -16.055 27.490 1.00 36.50 166 HIS A O 1
#